Protein AF-A0A931WF83-F1 (afdb_monomer)

Mean predicted aligned error: 8.57 Å

pLDDT: mean 83.02, std 11.94, range [46.81, 94.31]

Secondary structure (DSSP, 8-state):
--HHHHHHHHHHHHHHHHHS-SSSEEEHHHHHHHHHHHHHHHHHHTS--GGGSPPGGG-BPPEEEE-TTS-EEE-SS-EEEHHHHHHHHHHHHHHHHHHHHHHH--------

Foldseek 3Di:
DPVVQVVVLLVQLVVLLVPADPDQKGFCVSLVSVVVSVVSVCVVVVDDPVVLHDDCVQWDFDFPDADPVGDTDTDPHIIHGPVSNNVSSVVVNVVVVVVVVVVPPPPPPPDD

Solvent-accessible surface area (backbone atoms only — not comparable to full-atom values): 6738 Å² total; per-residue (Å²): 122,64,68,65,60,53,52,51,52,51,50,50,53,54,49,48,67,74,66,57,73,99,50,72,56,39,55,44,68,58,55,51,55,49,41,54,50,50,53,54,47,25,69,63,71,74,47,90,57,70,87,57,45,82,55,76,86,61,44,42,68,47,76,67,47,74,48,99,88,70,53,73,43,62,42,88,67,45,26,27,51,35,66,58,56,50,50,36,51,52,52,52,57,48,54,52,52,52,55,54,52,61,71,66,64,72,80,77,77,79,77,132

Structure (mmCIF, N/CA/C/O backbone):
data_AF-A0A931WF83-F1
#
_entry.id   AF-A0A931WF83-F1
#
loop_
_atom_site.group_PDB
_atom_site.id
_atom_site.type_symbol
_atom_site.label_atom_id
_atom_site.label_alt_id
_atom_site.label_comp_id
_atom_site.label_asym_id
_atom_site.label_entity_id
_atom_site.label_seq_id
_atom_site.pdbx_PDB_ins_code
_atom_site.Cartn_x
_atom_site.Cartn_y
_atom_site.Cartn_z
_atom_site.occupancy
_atom_site.B_iso_or_equiv
_atom_site.auth_seq_id
_atom_site.auth_comp_id
_atom_site.auth_asym_id
_atom_site.auth_atom_id
_atom_site.pdbx_PDB_model_num
ATOM 1 N N . MET A 1 1 ? -9.056 -2.374 21.929 1.00 57.78 1 MET A N 1
ATOM 2 C CA . MET A 1 1 ? -8.873 -1.814 20.575 1.00 57.78 1 MET A CA 1
ATOM 3 C C . MET A 1 1 ? -9.007 -0.304 20.697 1.00 57.78 1 MET A C 1
ATOM 5 O O . MET A 1 1 ? -10.081 0.134 21.086 1.00 57.78 1 MET A O 1
ATOM 9 N N . ASN A 1 2 ? -7.934 0.472 20.507 1.00 72.19 2 ASN A N 1
ATOM 10 C CA . ASN A 1 2 ? -8.004 1.933 20.604 1.00 72.19 2 ASN A CA 1
ATOM 11 C C . ASN A 1 2 ? -8.494 2.495 19.253 1.00 72.19 2 ASN A C 1
ATOM 13 O O . ASN A 1 2 ? -7.751 2.406 18.272 1.00 72.19 2 ASN A O 1
ATOM 17 N N . PRO A 1 3 ? -9.724 3.034 19.149 1.00 72.88 3 PRO A N 1
ATOM 18 C CA . PRO A 1 3 ? -10.281 3.489 17.870 1.00 72.88 3 PRO A CA 1
ATOM 19 C C . PRO A 1 3 ? -9.423 4.567 17.194 1.00 72.88 3 PRO A C 1
ATOM 21 O O . PRO A 1 3 ? -9.351 4.631 15.968 1.00 72.88 3 PRO A O 1
ATOM 24 N N . ASP A 1 4 ? -8.721 5.367 17.998 1.00 81.94 4 ASP A N 1
ATOM 25 C CA . ASP A 1 4 ? -7.819 6.425 17.544 1.00 81.94 4 ASP A CA 1
ATOM 26 C C . ASP A 1 4 ? -6.570 5.881 16.820 1.00 81.94 4 ASP A C 1
ATOM 28 O O . ASP A 1 4 ? -6.100 6.452 15.836 1.00 81.94 4 ASP A O 1
ATOM 32 N N . GLU A 1 5 ? -6.037 4.733 17.246 1.00 79.69 5 GLU A N 1
ATOM 33 C CA . GLU A 1 5 ? -4.879 4.104 16.590 1.00 79.69 5 GLU A CA 1
ATOM 34 C C . GLU A 1 5 ? -5.240 3.527 15.219 1.00 79.69 5 GLU A C 1
ATOM 36 O O . GLU A 1 5 ? -4.469 3.654 14.266 1.00 79.69 5 GLU A O 1
ATOM 41 N N . ILE A 1 6 ? -6.441 2.960 15.091 1.00 77.38 6 ILE A N 1
ATOM 42 C CA . ILE A 1 6 ? -6.952 2.454 13.811 1.00 77.38 6 ILE A CA 1
ATOM 43 C C . ILE A 1 6 ? -7.226 3.612 12.855 1.00 77.38 6 ILE A C 1
ATOM 45 O O . ILE A 1 6 ? -6.820 3.552 11.696 1.00 77.38 6 ILE A O 1
ATOM 49 N N . ALA A 1 7 ? -7.860 4.685 13.337 1.00 81.50 7 ALA A N 1
ATOM 50 C CA . ALA A 1 7 ? -8.128 5.873 12.533 1.00 81.50 7 ALA A CA 1
ATOM 51 C C . ALA A 1 7 ? -6.833 6.524 12.018 1.00 81.50 7 ALA A C 1
ATOM 53 O O . ALA A 1 7 ? -6.757 6.911 10.847 1.00 81.50 7 ALA A O 1
ATOM 54 N N . ARG A 1 8 ? -5.785 6.589 12.854 1.00 83.94 8 ARG A N 1
ATOM 55 C CA . ARG A 1 8 ? -4.459 7.075 12.442 1.00 83.94 8 ARG A CA 1
ATOM 56 C C . ARG A 1 8 ? -3.824 6.193 11.373 1.00 83.94 8 ARG A C 1
ATOM 58 O O . ARG A 1 8 ? -3.390 6.716 10.348 1.00 83.94 8 ARG A O 1
ATOM 65 N N . SER A 1 9 ? -3.812 4.875 11.562 1.00 82.38 9 SER A N 1
ATOM 66 C CA . SER A 1 9 ? -3.248 3.955 10.566 1.00 82.38 9 SER A CA 1
ATOM 67 C C . SER A 1 9 ? -4.020 3.974 9.243 1.00 82.38 9 SER A C 1
ATOM 69 O O . SER A 1 9 ? -3.411 3.987 8.175 1.00 82.38 9 SER A O 1
ATOM 71 N N . TYR A 1 10 ? -5.351 4.069 9.295 1.00 82.88 10 TYR A N 1
ATOM 72 C CA . TYR A 1 10 ? -6.198 4.230 8.111 1.00 82.88 10 TYR A CA 1
ATOM 73 C C . TYR A 1 10 ? -5.898 5.540 7.368 1.00 82.88 10 TYR A C 1
ATOM 75 O O . TYR A 1 10 ? -5.768 5.556 6.143 1.00 82.88 10 TYR A O 1
ATOM 83 N N . SER A 1 11 ? -5.719 6.638 8.107 1.00 86.25 11 SER A N 1
ATOM 84 C CA . SER A 1 11 ? -5.356 7.939 7.534 1.00 86.25 11 SER A CA 1
ATOM 85 C C . SER A 1 11 ? -3.982 7.903 6.860 1.00 86.25 11 SER A C 1
ATOM 87 O O . SER A 1 11 ? -3.815 8.482 5.789 1.00 86.25 11 SER A O 1
ATOM 89 N N . LEU A 1 12 ? -3.014 7.179 7.437 1.00 88.38 12 LEU A N 1
ATOM 90 C CA . LEU A 1 12 ? -1.698 6.966 6.828 1.00 88.38 12 LEU A CA 1
ATOM 91 C C . LEU A 1 12 ? -1.787 6.163 5.525 1.00 88.38 12 LEU A C 1
ATOM 93 O O . LEU A 1 12 ? -1.188 6.574 4.535 1.00 88.38 12 LEU A O 1
ATOM 97 N N . LEU A 1 13 ? -2.560 5.072 5.489 1.00 90.06 13 LEU A N 1
ATOM 98 C CA . LEU A 1 13 ? -2.774 4.287 4.264 1.00 90.06 13 LEU A CA 1
ATOM 99 C C . LEU A 1 13 ? -3.464 5.111 3.167 1.00 90.06 13 LEU A C 1
ATOM 101 O O . LEU A 1 13 ? -3.054 5.074 2.008 1.00 90.06 13 LEU A O 1
ATOM 105 N N . SER A 1 14 ? -4.476 5.899 3.536 1.00 88.69 14 SER A N 1
ATOM 106 C CA . SER A 1 14 ? -5.162 6.810 2.612 1.00 88.69 14 SER A CA 1
ATOM 107 C C . SER A 1 14 ? -4.222 7.901 2.082 1.00 88.69 14 SER A C 1
ATOM 109 O O . SER A 1 14 ? -4.195 8.191 0.886 1.00 88.69 14 SER A O 1
ATOM 111 N N . SER A 1 15 ? -3.379 8.464 2.953 1.00 90.19 15 SER A N 1
ATOM 112 C CA . SER A 1 15 ? -2.343 9.415 2.549 1.00 90.19 15 SER A CA 1
ATOM 113 C C . SER A 1 15 ? -1.330 8.772 1.599 1.00 90.19 15 SER A C 1
ATOM 115 O O . SER A 1 15 ? -1.003 9.365 0.573 1.00 90.19 15 SER A O 1
ATOM 117 N N . LEU A 1 16 ? -0.883 7.543 1.880 1.00 91.25 16 LEU A N 1
ATOM 118 C CA . LEU A 1 16 ? 0.035 6.803 1.013 1.00 91.25 16 LEU A CA 1
ATOM 119 C C . LEU A 1 16 ? -0.556 6.634 -0.391 1.00 91.25 16 LEU A C 1
ATOM 121 O O . LEU A 1 16 ? 0.102 6.977 -1.369 1.00 91.25 16 LEU A O 1
ATOM 125 N N . LYS A 1 17 ? -1.823 6.205 -0.486 1.00 90.62 17 LYS A N 1
ATOM 126 C CA . LYS A 1 17 ? -2.549 6.046 -1.756 1.00 90.62 17 LYS A CA 1
ATOM 127 C C . LYS A 1 17 ? -2.507 7.309 -2.626 1.00 90.62 17 LYS A C 1
ATOM 129 O O . LYS A 1 17 ? -2.312 7.210 -3.833 1.00 90.62 17 LYS A O 1
ATOM 134 N N . ASN A 1 18 ? -2.655 8.485 -2.016 1.00 89.81 18 ASN A N 1
ATOM 135 C CA . ASN A 1 18 ? -2.670 9.765 -2.731 1.00 89.81 18 ASN A CA 1
ATOM 136 C C . ASN A 1 18 ? -1.272 10.286 -3.101 1.00 89.81 18 ASN A C 1
ATOM 138 O O . ASN A 1 18 ? -1.155 11.125 -3.989 1.00 89.81 18 ASN A O 1
ATOM 142 N N . ASN A 1 19 ? -0.223 9.811 -2.425 1.00 91.06 19 ASN A N 1
ATOM 143 C CA . ASN A 1 19 ? 1.157 10.251 -2.648 1.00 91.06 19 ASN A CA 1
ATOM 144 C C . ASN A 1 19 ? 1.945 9.343 -3.602 1.00 91.06 19 ASN A C 1
ATOM 146 O O . ASN A 1 19 ? 3.029 9.725 -4.045 1.00 91.06 19 ASN A O 1
ATOM 150 N N . ILE A 1 20 ? 1.422 8.156 -3.926 1.00 90.12 20 ILE A N 1
ATOM 151 C CA . ILE A 1 20 ? 2.063 7.250 -4.880 1.00 90.12 20 ILE A CA 1
ATOM 152 C C . ILE A 1 20 ? 2.176 7.945 -6.248 1.00 90.12 20 ILE A C 1
ATOM 154 O O . ILE A 1 20 ? 1.165 8.414 -6.785 1.00 90.12 20 ILE A O 1
ATOM 158 N N . PRO A 1 21 ? 3.382 7.992 -6.849 1.00 89.00 21 PRO A N 1
ATOM 159 C CA . PRO A 1 21 ? 3.594 8.675 -8.115 1.00 89.00 21 PRO A CA 1
ATOM 160 C C . PRO A 1 21 ? 2.702 8.113 -9.225 1.00 89.00 21 PRO A C 1
ATOM 162 O O . PRO A 1 21 ? 2.306 6.939 -9.242 1.00 89.00 21 PRO A O 1
ATOM 165 N N . ASN A 1 22 ? 2.368 8.967 -10.191 1.00 87.62 22 ASN A N 1
ATOM 166 C CA . ASN A 1 22 ? 1.615 8.541 -11.360 1.00 87.62 22 ASN A CA 1
ATOM 167 C C . ASN A 1 22 ? 2.529 7.900 -12.413 1.00 87.62 22 ASN A C 1
ATOM 169 O O . ASN A 1 22 ? 2.798 8.496 -13.450 1.00 87.62 22 ASN A O 1
ATOM 173 N N . ALA A 1 23 ? 3.025 6.701 -12.108 1.00 87.12 23 ALA A N 1
ATOM 174 C CA . ALA A 1 23 ? 3.898 5.898 -12.960 1.00 87.12 23 ALA A CA 1
ATOM 175 C C . ALA A 1 23 ? 3.373 4.457 -13.091 1.00 87.12 23 ALA A C 1
ATOM 177 O O . ALA A 1 23 ? 2.522 4.035 -12.306 1.00 87.12 23 ALA A O 1
ATOM 178 N N . PHE A 1 24 ? 3.869 3.714 -14.085 1.00 87.56 24 PHE A N 1
ATOM 179 C CA . PHE A 1 24 ? 3.551 2.288 -14.256 1.00 87.56 24 PHE A CA 1
ATOM 180 C C . PHE A 1 24 ? 4.112 1.448 -13.097 1.00 87.56 24 PHE A C 1
ATOM 182 O O . PHE A 1 24 ? 3.428 0.577 -12.560 1.00 87.56 24 PHE A O 1
ATOM 189 N N . GLU A 1 25 ? 5.320 1.786 -12.654 1.00 91.75 25 GLU A N 1
ATOM 190 C CA . GLU A 1 25 ? 6.042 1.101 -11.586 1.00 91.75 25 GLU A CA 1
ATOM 191 C C . GLU A 1 25 ? 6.378 2.084 -10.469 1.00 91.75 25 GLU A C 1
ATOM 193 O O . GLU A 1 25 ? 6.479 3.298 -10.676 1.00 91.75 25 GLU A O 1
ATOM 198 N N . VAL A 1 26 ? 6.561 1.550 -9.270 1.00 92.56 26 VAL A N 1
ATOM 199 C CA . VAL A 1 26 ? 6.926 2.309 -8.080 1.00 92.56 26 VAL A CA 1
ATOM 200 C C . VAL A 1 26 ? 8.128 1.666 -7.418 1.00 92.56 26 VAL A C 1
ATOM 202 O O . VAL A 1 26 ? 8.242 0.446 -7.349 1.00 92.56 26 VAL A O 1
ATOM 205 N N . GLU A 1 27 ? 9.025 2.498 -6.906 1.00 92.50 27 GLU A N 1
ATOM 206 C CA . GLU A 1 27 ? 10.184 2.031 -6.152 1.00 92.50 27 GLU A CA 1
ATOM 207 C C . GLU A 1 27 ? 9.761 1.272 -4.884 1.00 92.50 27 GLU A C 1
ATOM 209 O O . GLU A 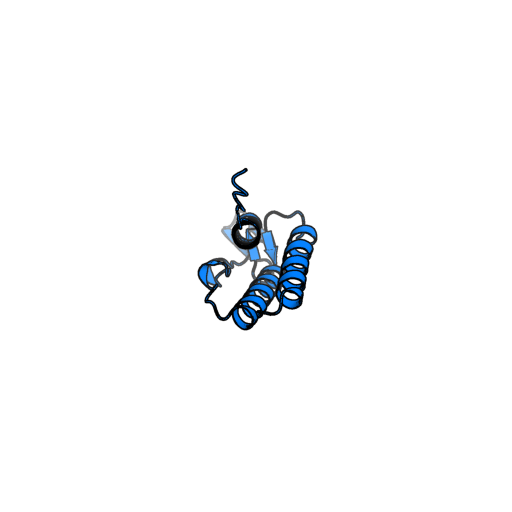1 27 ? 8.782 1.632 -4.218 1.00 92.50 27 GLU A O 1
ATOM 214 N N . GLU A 1 28 ? 10.578 0.296 -4.488 1.00 93.94 28 GLU A N 1
ATOM 215 C CA . GLU A 1 28 ? 10.440 -0.508 -3.266 1.00 93.94 28 GLU A CA 1
ATOM 216 C C . GLU A 1 28 ? 10.167 0.331 -2.010 1.00 93.94 28 GLU A C 1
ATOM 218 O O . GLU A 1 28 ? 9.453 -0.117 -1.114 1.00 93.94 28 GLU A O 1
ATOM 223 N N . ARG A 1 29 ? 10.653 1.579 -1.939 1.00 93.38 29 ARG A N 1
ATOM 224 C CA . ARG A 1 29 ? 10.382 2.466 -0.796 1.00 93.38 29 ARG A CA 1
ATOM 225 C C . ARG A 1 29 ? 8.887 2.646 -0.513 1.00 93.38 29 ARG A C 1
ATOM 227 O O . ARG A 1 29 ? 8.511 2.772 0.650 1.00 93.38 29 ARG A O 1
ATOM 234 N N . TRP A 1 30 ? 8.037 2.650 -1.542 1.00 93.19 30 TRP A N 1
ATOM 235 C CA . TRP A 1 30 ? 6.584 2.772 -1.380 1.00 93.19 30 TRP A CA 1
ATOM 236 C C . TRP A 1 30 ? 5.974 1.481 -0.839 1.00 93.19 30 TRP A C 1
ATOM 238 O O . TRP A 1 30 ? 5.121 1.525 0.047 1.00 93.19 30 TRP A O 1
ATOM 248 N N . VAL A 1 31 ? 6.472 0.337 -1.311 1.00 94.00 31 VAL A N 1
ATOM 249 C CA . VAL A 1 31 ? 6.094 -0.992 -0.816 1.00 94.00 31 VAL A CA 1
ATOM 250 C C . VAL A 1 31 ? 6.516 -1.178 0.643 1.00 94.00 31 VAL A C 1
ATOM 252 O O . VAL A 1 31 ? 5.730 -1.645 1.462 1.00 94.00 31 VAL A O 1
ATOM 255 N N . SER A 1 32 ? 7.724 -0.743 0.998 1.00 93.62 32 SER A N 1
ATOM 256 C CA . SER A 1 32 ? 8.231 -0.782 2.370 1.00 93.62 32 SER A CA 1
ATOM 257 C C . SER A 1 32 ? 7.368 0.060 3.316 1.00 93.62 32 SER A C 1
ATOM 259 O O . SER A 1 32 ? 6.959 -0.421 4.372 1.00 93.62 32 SER A O 1
ATOM 261 N N . GLN A 1 33 ? 7.007 1.286 2.914 1.00 92.19 33 GLN A N 1
ATOM 262 C CA . GLN A 1 33 ? 6.102 2.136 3.696 1.00 92.19 33 GLN A CA 1
ATOM 263 C C . GLN A 1 33 ? 4.713 1.511 3.861 1.00 92.19 33 GLN A C 1
ATOM 265 O O . GLN A 1 33 ? 4.140 1.574 4.951 1.00 92.19 33 GLN A O 1
ATOM 270 N N . TYR A 1 34 ? 4.190 0.887 2.803 1.00 93.62 34 TYR A N 1
ATOM 271 C CA . TYR A 1 34 ? 2.928 0.159 2.842 1.00 93.62 34 TYR A CA 1
ATOM 272 C C . TYR A 1 34 ? 2.976 -1.016 3.829 1.00 93.62 34 TYR A C 1
ATOM 274 O O . TY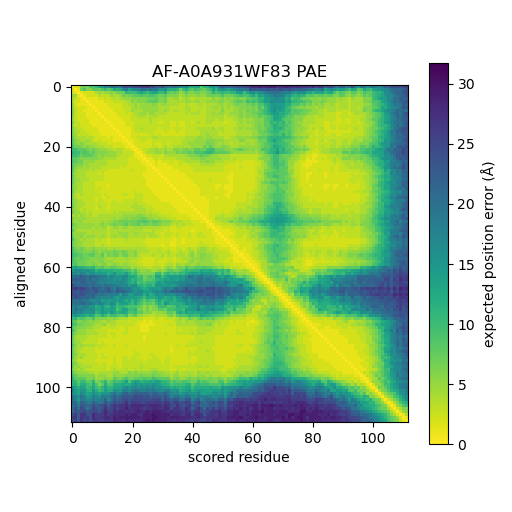R A 1 34 ? 2.191 -1.047 4.778 1.00 93.62 34 TYR A O 1
ATOM 282 N N . ASN A 1 35 ? 3.930 -1.937 3.671 1.00 94.31 35 ASN A N 1
ATOM 283 C CA . ASN A 1 35 ? 4.063 -3.109 4.540 1.00 94.31 35 ASN A CA 1
ATOM 284 C C . ASN A 1 35 ? 4.295 -2.702 6.007 1.00 94.31 35 ASN A C 1
ATOM 286 O O . ASN A 1 35 ? 3.694 -3.287 6.907 1.00 94.31 35 ASN A O 1
ATOM 290 N N . ALA A 1 36 ? 5.072 -1.642 6.258 1.00 91.88 36 ALA A N 1
ATOM 291 C CA . ALA A 1 36 ? 5.270 -1.103 7.604 1.00 91.88 36 ALA A CA 1
ATOM 292 C C . ALA A 1 36 ? 3.975 -0.540 8.221 1.00 91.88 36 ALA A C 1
ATOM 294 O O . ALA A 1 36 ? 3.782 -0.614 9.437 1.00 91.88 36 ALA A O 1
ATOM 295 N N . ALA A 1 37 ? 3.078 0.035 7.413 1.00 90.19 37 ALA A N 1
ATOM 296 C CA . ALA A 1 37 ? 1.762 0.460 7.884 1.00 90.19 37 ALA A CA 1
ATOM 297 C C . ALA A 1 37 ? 0.875 -0.747 8.230 1.00 90.19 37 ALA A C 1
ATOM 299 O O . ALA A 1 37 ? 0.225 -0.725 9.276 1.00 90.19 37 ALA A O 1
ATOM 300 N N . ILE A 1 38 ? 0.903 -1.812 7.421 1.00 91.56 38 ILE A N 1
ATOM 301 C CA . ILE A 1 38 ? 0.189 -3.066 7.712 1.00 91.56 38 ILE A CA 1
ATOM 302 C C . ILE A 1 38 ? 0.677 -3.681 9.027 1.00 91.56 38 ILE A C 1
ATOM 304 O O . ILE A 1 38 ? -0.140 -3.956 9.900 1.00 91.56 38 ILE A O 1
ATOM 308 N N . GLU A 1 39 ? 1.991 -3.792 9.239 1.00 91.38 39 GLU A N 1
ATOM 309 C CA . GLU A 1 39 ? 2.561 -4.326 10.487 1.00 91.38 39 GLU A CA 1
ATOM 310 C C . GLU A 1 39 ? 2.157 -3.531 11.734 1.00 91.38 39 GLU A C 1
ATOM 312 O O . GLU A 1 39 ? 1.932 -4.098 12.806 1.00 91.38 39 GLU A O 1
ATOM 317 N N . LYS A 1 40 ? 2.063 -2.200 11.622 1.00 87.94 40 LYS A N 1
ATOM 318 C CA . LYS A 1 40 ? 1.552 -1.369 12.722 1.00 87.94 40 LYS A CA 1
ATOM 319 C C . LYS A 1 40 ? 0.102 -1.715 13.034 1.00 87.94 40 LYS A C 1
ATOM 321 O O . LYS A 1 40 ? -0.261 -1.764 14.205 1.00 87.94 40 LYS A O 1
ATOM 326 N N . ILE A 1 41 ? -0.709 -1.966 12.011 1.00 87.38 41 ILE A N 1
ATOM 327 C CA . ILE A 1 41 ? -2.111 -2.321 12.203 1.00 87.38 41 ILE A CA 1
ATOM 328 C C . ILE A 1 41 ? -2.239 -3.716 12.812 1.00 87.38 41 ILE A C 1
ATOM 330 O O . ILE A 1 41 ? -2.963 -3.848 13.793 1.00 87.38 41 ILE A O 1
ATOM 334 N N . GLU A 1 42 ? -1.494 -4.710 12.318 1.00 89.94 42 GLU A N 1
ATOM 335 C CA . GLU A 1 42 ? -1.440 -6.069 12.887 1.00 89.94 42 GLU A CA 1
ATOM 336 C C . GLU A 1 42 ? -1.173 -6.034 14.394 1.00 89.94 42 GLU A C 1
ATOM 338 O O . GLU A 1 42 ? -1.897 -6.652 15.174 1.00 89.94 42 GLU A O 1
ATOM 343 N N . LYS A 1 43 ? -0.188 -5.231 14.821 1.00 88.12 43 LYS A N 1
ATOM 344 C CA . LYS A 1 43 ? 0.150 -5.051 16.241 1.00 88.12 43 LYS A CA 1
ATOM 345 C C . LYS A 1 43 ? -0.989 -4.436 17.058 1.00 88.12 43 LYS A C 1
ATOM 347 O O . LYS A 1 43 ? -1.166 -4.809 18.212 1.00 88.12 43 LYS A O 1
ATOM 352 N N . VAL A 1 44 ? -1.749 -3.504 16.480 1.00 83.94 44 VAL A N 1
ATOM 353 C CA . VAL A 1 44 ? -2.863 -2.816 17.160 1.00 83.94 44 VAL A CA 1
ATOM 354 C C . VAL A 1 44 ? -4.101 -3.708 17.269 1.00 83.94 44 VAL A C 1
ATOM 356 O O . VAL A 1 44 ? -4.803 -3.671 18.282 1.00 83.94 44 VAL A O 1
ATOM 359 N N . ILE A 1 45 ? -4.399 -4.491 16.229 1.00 83.12 45 ILE A N 1
ATOM 360 C CA . ILE A 1 45 ? -5.619 -5.310 16.171 1.00 83.12 45 ILE A CA 1
ATOM 361 C C . ILE A 1 45 ? -5.407 -6.740 16.675 1.00 83.12 45 ILE A C 1
ATOM 363 O O . ILE A 1 45 ? -6.388 -7.417 16.973 1.00 83.12 45 ILE A O 1
ATOM 367 N N . GLY A 1 46 ? -4.154 -7.189 16.789 1.00 84.25 46 GLY A N 1
ATOM 368 C CA . GLY A 1 46 ? -3.811 -8.549 17.202 1.00 84.25 46 GLY A CA 1
ATOM 369 C C . GLY A 1 46 ? -4.248 -9.615 16.196 1.00 84.25 46 GLY A C 1
ATOM 370 O O . GLY A 1 46 ? -4.577 -10.726 16.601 1.00 84.25 46 GLY A O 1
ATOM 371 N N . ALA A 1 47 ? -4.292 -9.274 14.908 1.00 85.81 47 ALA A N 1
ATOM 372 C CA . ALA A 1 47 ? -4.673 -10.175 13.826 1.00 85.81 47 ALA A CA 1
ATOM 373 C C . ALA A 1 47 ? -3.584 -10.208 12.755 1.00 85.81 47 ALA A C 1
ATOM 375 O O . ALA A 1 47 ? -2.862 -9.227 12.565 1.00 85.81 47 ALA A O 1
ATOM 376 N N . ASP A 1 48 ? -3.495 -11.339 12.065 1.00 89.56 48 ASP A N 1
ATOM 377 C CA . ASP A 1 48 ? -2.603 -11.519 10.928 1.00 89.56 48 ASP A CA 1
ATOM 378 C C . ASP A 1 48 ? -3.196 -10.833 9.690 1.00 89.56 48 ASP A C 1
ATOM 380 O O . ASP A 1 48 ? -4.339 -11.098 9.320 1.00 89.56 48 ASP A O 1
ATOM 384 N N . LEU A 1 49 ? -2.432 -9.927 9.077 1.00 90.75 49 LEU A N 1
ATOM 385 C CA . LEU A 1 49 ? -2.779 -9.234 7.834 1.00 90.75 49 LEU A CA 1
ATOM 386 C C . LEU A 1 49 ? -1.731 -9.514 6.748 1.00 90.75 49 LEU A C 1
ATOM 388 O O . LEU A 1 49 ? -1.614 -8.752 5.781 1.00 90.75 49 LEU A O 1
ATOM 392 N N . SER A 1 50 ? -0.972 -10.607 6.877 1.00 90.81 50 SER A N 1
ATOM 393 C CA . SER A 1 50 ? 0.082 -10.980 5.931 1.00 90.81 50 SER A CA 1
ATOM 394 C C . SER A 1 50 ? -0.435 -11.136 4.499 1.00 90.81 50 SER A C 1
ATOM 396 O O . SER A 1 50 ? 0.306 -10.860 3.560 1.00 90.81 50 SER A O 1
ATOM 398 N N . GLU A 1 51 ? -1.713 -11.481 4.309 1.00 91.06 51 GLU A N 1
ATOM 399 C CA . GLU A 1 51 ? -2.357 -11.567 2.988 1.00 91.06 51 GLU A CA 1
ATOM 400 C C . GLU A 1 51 ? -2.409 -10.224 2.235 1.00 91.06 51 GLU A C 1
ATOM 402 O O . GLU A 1 51 ? -2.427 -10.191 0.998 1.00 91.06 51 GLU A O 1
ATOM 407 N N . PHE A 1 52 ? -2.406 -9.107 2.965 1.00 92.31 52 PHE A N 1
ATOM 408 C CA . PHE A 1 52 ? -2.426 -7.768 2.385 1.00 92.31 52 PHE A CA 1
ATOM 409 C C . PHE A 1 52 ? -1.021 -7.273 2.047 1.00 92.31 52 PHE A C 1
ATOM 411 O O . PHE A 1 52 ? -0.886 -6.412 1.184 1.00 92.31 52 PHE A O 1
ATOM 418 N N . LYS A 1 53 ? 0.029 -7.834 2.656 1.00 93.50 53 LYS A N 1
ATOM 419 C CA . LYS A 1 53 ? 1.412 -7.435 2.378 1.00 93.50 53 LYS A CA 1
ATOM 420 C C . LYS A 1 53 ? 1.801 -7.760 0.935 1.00 93.50 53 LYS A C 1
ATOM 422 O O . LYS A 1 53 ? 1.315 -8.714 0.327 1.00 93.50 53 LYS A O 1
ATOM 427 N N . ILE A 1 54 ? 2.701 -6.945 0.399 1.00 92.94 54 ILE A N 1
ATOM 428 C CA . ILE A 1 54 ? 3.359 -7.202 -0.885 1.00 92.94 54 ILE A CA 1
ATOM 429 C C . ILE A 1 54 ? 4.618 -8.006 -0.598 1.00 92.94 54 ILE A C 1
ATOM 431 O O . ILE A 1 54 ? 5.410 -7.626 0.275 1.00 92.94 54 ILE A O 1
ATOM 435 N N . LE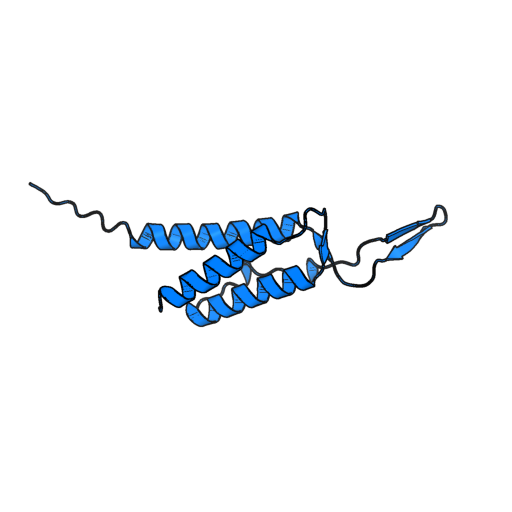U A 1 55 ? 4.788 -9.119 -1.304 1.00 91.62 55 LEU A N 1
ATOM 436 C CA . LEU A 1 55 ? 5.909 -10.020 -1.088 1.00 91.62 55 LEU A CA 1
ATOM 437 C C . LEU A 1 55 ? 7.126 -9.547 -1.880 1.00 91.62 55 LEU A C 1
ATOM 439 O O . LEU A 1 55 ? 7.017 -8.895 -2.914 1.00 91.62 55 LEU A O 1
ATOM 443 N N . SER A 1 56 ? 8.317 -9.943 -1.434 1.00 86.81 56 SER A N 1
ATOM 444 C CA . SER A 1 56 ? 9.556 -9.673 -2.171 1.00 86.81 56 SER A CA 1
ATOM 445 C C . SER A 1 56 ? 9.570 -10.311 -3.565 1.00 86.81 56 SER A C 1
ATOM 447 O O . SER A 1 56 ? 10.309 -9.856 -4.427 1.00 86.81 56 SER A O 1
ATOM 449 N N . SER A 1 57 ? 8.752 -11.343 -3.802 1.00 88.50 57 SER A N 1
ATOM 450 C CA . SER A 1 57 ? 8.546 -11.945 -5.125 1.00 88.50 57 SER A CA 1
ATOM 451 C C . SER A 1 57 ? 7.808 -11.032 -6.105 1.00 88.50 57 SER A C 1
ATOM 453 O O . SER A 1 57 ? 7.928 -11.229 -7.308 1.00 88.50 57 SER A O 1
ATOM 455 N N . ASP A 1 58 ? 7.067 -10.042 -5.602 1.00 88.81 58 ASP A N 1
ATOM 456 C CA . ASP A 1 58 ? 6.368 -9.037 -6.411 1.00 88.81 58 ASP A CA 1
ATOM 457 C C . ASP A 1 58 ? 7.281 -7.844 -6.754 1.00 88.81 58 ASP A C 1
ATOM 459 O O . ASP A 1 58 ? 6.858 -6.896 -7.422 1.00 88.81 58 ASP A O 1
ATOM 463 N N . LEU A 1 59 ? 8.530 -7.874 -6.269 1.00 91.75 59 LEU A N 1
ATOM 464 C CA . LEU A 1 59 ? 9.555 -6.880 -6.545 1.00 91.75 59 LEU A CA 1
ATOM 465 C C . LEU A 1 59 ? 10.500 -7.376 -7.642 1.00 91.75 59 LEU A C 1
ATOM 467 O O . LEU A 1 59 ? 11.042 -8.479 -7.569 1.00 91.75 59 LEU A O 1
ATOM 471 N N . TYR A 1 60 ? 10.759 -6.533 -8.636 1.00 90.00 60 TYR A N 1
ATOM 472 C CA . TYR A 1 60 ? 11.636 -6.844 -9.762 1.00 90.00 60 TYR A CA 1
ATOM 473 C C . TYR A 1 60 ? 12.582 -5.688 -10.086 1.00 90.00 60 TYR A C 1
ATOM 475 O O . TYR A 1 60 ? 12.418 -4.555 -9.635 1.00 90.00 60 TYR A O 1
ATOM 483 N N . ARG A 1 61 ? 13.620 -5.975 -10.874 1.00 87.50 61 ARG A N 1
ATOM 484 C CA . ARG A 1 61 ? 14.486 -4.934 -11.435 1.00 87.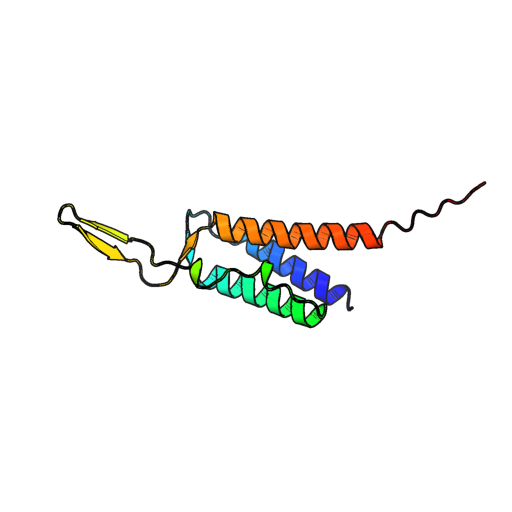50 61 ARG A CA 1
ATOM 485 C C . ARG A 1 61 ? 13.844 -4.404 -12.710 1.00 87.50 61 ARG A C 1
ATOM 487 O O . ARG A 1 61 ? 13.680 -5.160 -13.663 1.00 87.50 61 ARG A O 1
ATOM 494 N N . SER A 1 62 ? 13.508 -3.120 -12.721 1.00 82.56 62 SER A N 1
ATOM 495 C CA . SER A 1 62 ? 12.976 -2.451 -13.908 1.00 82.56 62 SER A CA 1
ATOM 496 C C . SER A 1 62 ? 14.041 -2.371 -15.002 1.00 82.56 62 SER A C 1
ATOM 498 O O . SER A 1 62 ? 15.217 -2.133 -14.711 1.00 82.56 62 SER A O 1
ATOM 500 N N . VAL A 1 63 ? 13.652 -2.583 -16.258 1.00 78.62 63 VAL A N 1
ATOM 501 C CA . VAL A 1 63 ? 14.551 -2.464 -17.413 1.00 78.62 63 VAL A CA 1
ATOM 502 C C . VAL A 1 63 ? 14.661 -0.991 -17.802 1.00 78.62 63 VAL A C 1
ATOM 504 O O . VAL A 1 63 ? 13.667 -0.362 -18.153 1.00 78.62 63 VAL A O 1
ATOM 507 N N . SER A 1 64 ? 15.872 -0.436 -17.755 1.00 74.44 64 SER A N 1
ATOM 508 C CA . SER A 1 64 ? 16.135 0.965 -18.105 1.00 74.44 64 SER A CA 1
ATOM 509 C C . SER A 1 64 ? 16.402 1.160 -19.596 1.00 74.44 64 SER A C 1
ATOM 511 O O . SER A 1 64 ? 16.030 2.187 -20.162 1.00 74.44 64 SER A O 1
ATOM 513 N N . SER A 1 65 ? 17.036 0.187 -20.251 1.00 72.94 65 SER A N 1
ATOM 514 C CA . SER A 1 65 ? 17.240 0.193 -21.698 1.00 72.94 65 SER A CA 1
ATOM 515 C C . SER A 1 65 ? 17.486 -1.217 -22.229 1.00 72.94 65 SER A C 1
ATOM 517 O O . SER A 1 65 ? 18.037 -2.076 -21.542 1.00 72.94 65 SER A O 1
ATOM 519 N N . SER A 1 66 ? 17.088 -1.449 -23.477 1.00 72.81 66 SER A N 1
ATOM 520 C CA . SER A 1 66 ? 17.393 -2.671 -24.221 1.00 72.81 66 SER A CA 1
ATOM 521 C C . SER A 1 66 ? 18.063 -2.298 -25.540 1.00 72.81 66 SER A C 1
ATOM 523 O O . SER A 1 66 ? 17.526 -1.479 -26.291 1.00 72.81 66 SER A O 1
ATOM 525 N N . SER A 1 67 ? 19.227 -2.874 -25.831 1.00 75.12 67 SER A N 1
ATOM 526 C CA . SER A 1 67 ? 19.933 -2.674 -27.097 1.00 75.12 67 SER A CA 1
ATOM 527 C C . SER A 1 67 ? 19.463 -3.678 -28.157 1.00 75.12 67 SER A C 1
ATOM 529 O O . SER A 1 67 ? 18.997 -4.772 -27.840 1.00 75.12 67 SER A O 1
ATOM 531 N N . PHE A 1 68 ? 19.630 -3.334 -29.439 1.00 72.38 68 PHE A N 1
ATOM 532 C CA . PHE A 1 68 ? 19.346 -4.245 -30.559 1.00 72.38 68 PHE A CA 1
ATOM 533 C C . PHE A 1 68 ? 20.194 -5.535 -30.515 1.00 72.38 68 PHE A C 1
ATOM 535 O O . PHE A 1 68 ? 19.800 -6.550 -31.079 1.00 72.38 68 PHE A O 1
ATOM 542 N N . ASN A 1 69 ? 21.324 -5.517 -29.798 1.00 77.88 69 ASN A N 1
ATOM 543 C CA . ASN A 1 69 ? 22.231 -6.657 -29.653 1.00 77.88 69 ASN A CA 1
ATOM 544 C C . ASN A 1 69 ? 21.868 -7.575 -28.470 1.00 77.88 69 ASN A C 1
ATOM 546 O O . ASN A 1 69 ? 22.583 -8.540 -28.212 1.00 77.88 69 ASN A O 1
ATOM 550 N N . GLY A 1 70 ? 20.775 -7.290 -27.754 1.00 73.50 70 GLY A N 1
ATOM 551 C CA . GLY A 1 70 ? 20.313 -8.091 -26.618 1.00 73.50 70 GLY A CA 1
ATOM 552 C C . GLY A 1 70 ? 20.887 -7.680 -25.260 1.00 73.50 70 GLY A C 1
ATOM 553 O O . GLY A 1 70 ? 20.592 -8.342 -24.268 1.00 73.50 70 GLY A O 1
ATOM 554 N N . ASP A 1 71 ? 21.657 -6.588 -25.177 1.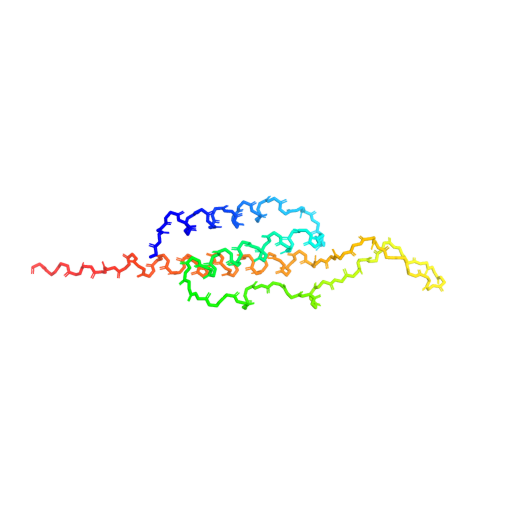00 77.69 71 ASP A N 1
ATOM 555 C CA . ASP A 1 71 ? 22.075 -6.049 -23.880 1.00 77.69 71 ASP A CA 1
ATOM 556 C C . ASP A 1 71 ? 20.891 -5.375 -23.190 1.00 77.69 71 ASP A C 1
ATOM 558 O O . ASP A 1 71 ? 20.283 -4.445 -23.727 1.00 77.69 71 ASP A O 1
ATOM 562 N N . VAL A 1 72 ? 20.587 -5.828 -21.977 1.00 77.94 72 VAL A N 1
ATOM 563 C CA . VAL A 1 72 ? 19.544 -5.259 -21.124 1.00 77.94 72 VAL A CA 1
ATOM 564 C C . VAL A 1 72 ? 20.217 -4.548 -19.959 1.00 77.94 72 VAL A C 1
ATOM 566 O O . VAL A 1 72 ? 20.908 -5.171 -19.152 1.00 77.94 72 VAL A O 1
ATOM 569 N N . SER A 1 73 ? 20.012 -3.238 -19.864 1.00 78.31 73 SER A N 1
ATOM 570 C CA . SER A 1 73 ? 20.388 -2.461 -18.686 1.00 78.31 73 SER A CA 1
ATOM 571 C C . SER A 1 73 ? 19.199 -2.376 -17.740 1.00 78.31 73 SER A C 1
ATOM 573 O O . SER A 1 73 ? 18.064 -2.165 -18.165 1.00 78.31 73 SER A O 1
ATOM 575 N N . TYR A 1 74 ? 19.464 -2.524 -16.446 1.00 79.62 74 TYR A N 1
ATOM 576 C CA . TYR A 1 74 ? 18.450 -2.422 -15.403 1.00 79.62 74 TYR A CA 1
ATOM 577 C C . TYR A 1 74 ? 18.589 -1.100 -14.653 1.00 79.62 74 TYR A C 1
ATOM 579 O O . TYR A 1 74 ? 19.701 -0.623 -14.409 1.00 79.62 74 TYR A O 1
ATOM 587 N N . SER A 1 75 ? 17.461 -0.521 -14.258 1.00 77.81 75 SER A N 1
ATOM 588 C CA . SER A 1 75 ? 17.423 0.587 -13.310 1.00 77.81 75 SER A CA 1
ATOM 589 C C 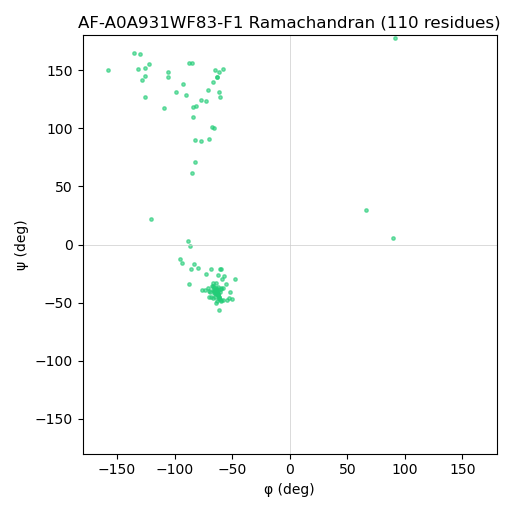. SER A 1 75 ? 17.976 0.132 -11.954 1.00 77.81 75 SER A C 1
ATOM 591 O O . SER A 1 75 ? 17.758 -1.016 -11.548 1.00 77.81 75 SER A O 1
ATOM 593 N N . PRO A 1 76 ? 18.691 1.002 -11.220 1.00 79.06 76 PRO A N 1
ATOM 594 C CA . PRO A 1 76 ? 19.068 0.701 -9.848 1.00 79.06 76 PRO A CA 1
ATOM 595 C C . PRO A 1 76 ? 17.814 0.563 -8.969 1.00 79.06 76 PRO A C 1
ATOM 597 O O . PRO A 1 76 ? 16.833 1.282 -9.151 1.00 79.06 76 PRO A O 1
ATOM 600 N N . GLY A 1 77 ? 17.863 -0.355 -8.001 1.00 85.81 77 GLY A N 1
ATOM 601 C CA . GLY A 1 77 ? 16.770 -0.610 -7.058 1.00 85.81 77 GLY A CA 1
ATOM 602 C C . GLY A 1 77 ? 15.778 -1.689 -7.497 1.00 85.81 77 GLY A C 1
ATOM 603 O O . GLY A 1 77 ? 15.899 -2.291 -8.566 1.00 85.81 77 GLY A O 1
ATOM 604 N N . LEU A 1 78 ? 14.819 -1.951 -6.613 1.00 91.19 78 LEU A N 1
ATOM 605 C CA . LEU A 1 78 ? 13.687 -2.836 -6.852 1.00 91.19 78 LEU A CA 1
ATOM 606 C C . LEU A 1 78 ? 12.415 -2.016 -7.061 1.00 91.19 78 LEU A C 1
ATOM 608 O O . LEU A 1 78 ? 12.239 -0.935 -6.491 1.00 91.19 78 LEU A O 1
ATOM 612 N N . TRP A 1 79 ? 11.540 -2.562 -7.890 1.00 92.94 79 TRP A N 1
ATOM 613 C CA . TRP A 1 79 ? 10.337 -1.922 -8.388 1.00 92.94 79 TRP A CA 1
ATOM 614 C C . TRP A 1 79 ? 9.160 -2.873 -8.237 1.00 92.94 79 TRP A C 1
ATOM 616 O O . TRP A 1 79 ? 9.325 -4.089 -8.264 1.00 92.94 79 TRP A O 1
ATOM 626 N N . CYS A 1 80 ? 7.975 -2.310 -8.067 1.00 93.19 80 CYS A N 1
ATOM 627 C CA . CYS A 1 80 ? 6.713 -3.029 -8.030 1.00 93.19 80 CYS A CA 1
ATOM 628 C C . CYS A 1 80 ? 5.776 -2.403 -9.057 1.00 93.19 80 CYS A C 1
ATOM 630 O O . CYS A 1 80 ? 5.776 -1.179 -9.227 1.00 93.19 80 CYS A O 1
ATOM 632 N N . GLU A 1 81 ? 4.940 -3.207 -9.709 1.00 92.88 81 GLU A N 1
ATOM 633 C CA . GLU A 1 81 ? 3.861 -2.640 -10.510 1.00 92.88 81 GLU A CA 1
ATOM 634 C C . GLU A 1 81 ? 2.926 -1.821 -9.615 1.00 92.88 81 GLU A C 1
ATOM 636 O O . GLU A 1 81 ? 2.447 -2.281 -8.572 1.00 92.88 81 GLU A O 1
ATOM 641 N N . LYS A 1 82 ? 2.613 -0.594 -10.040 1.00 92.06 82 LYS A N 1
ATOM 642 C CA . LYS A 1 82 ? 1.694 0.275 -9.299 1.00 92.06 82 LYS A CA 1
ATOM 643 C C . LYS A 1 82 ? 0.329 -0.386 -9.118 1.00 92.06 82 LYS A C 1
ATOM 645 O O . LYS A 1 82 ? -0.293 -0.216 -8.072 1.00 92.06 82 LYS A O 1
ATOM 650 N N . SER A 1 83 ? -0.136 -1.119 -10.128 1.00 92.50 83 SER A N 1
ATOM 651 C CA . SER A 1 83 ? -1.394 -1.874 -10.115 1.00 92.50 83 SER A CA 1
ATOM 652 C C . SER A 1 83 ? -1.478 -2.809 -8.903 1.00 92.50 83 SER A C 1
ATOM 654 O O . SER A 1 83 ? -2.485 -2.790 -8.197 1.00 92.50 83 SER A O 1
ATOM 656 N N . VAL A 1 84 ? -0.406 -3.553 -8.613 1.00 93.19 84 VAL A N 1
ATOM 657 C CA . VAL A 1 84 ? -0.316 -4.494 -7.489 1.00 93.19 84 VAL A CA 1
ATOM 658 C C . VAL A 1 84 ? -0.412 -3.752 -6.159 1.00 93.19 84 VAL A C 1
ATOM 660 O O . VAL A 1 84 ? -1.255 -4.090 -5.324 1.00 93.19 84 VAL A O 1
ATOM 663 N N . LEU A 1 85 ? 0.382 -2.689 -5.979 1.00 93.31 85 LEU A N 1
ATOM 664 C CA . LEU A 1 85 ? 0.349 -1.884 -4.754 1.00 93.31 85 LEU A CA 1
ATOM 665 C C . LEU A 1 85 ? -1.020 -1.232 -4.527 1.00 93.31 85 LEU A C 1
ATOM 667 O O . LEU A 1 85 ? -1.557 -1.278 -3.420 1.00 93.31 85 LEU A O 1
ATOM 671 N N . MET A 1 86 ? -1.608 -0.655 -5.574 1.00 93.12 86 MET A N 1
ATOM 672 C CA . MET A 1 86 ? -2.922 -0.017 -5.499 1.00 93.12 86 MET A CA 1
ATOM 673 C C . MET A 1 86 ? -4.027 -1.032 -5.206 1.00 93.12 86 MET A C 1
ATOM 675 O O . MET A 1 86 ? -4.894 -0.756 -4.382 1.00 93.12 86 MET A O 1
ATOM 679 N N . HIS A 1 87 ? -3.968 -2.223 -5.806 1.00 93.06 87 HIS A N 1
ATOM 680 C CA . HIS A 1 87 ? -4.930 -3.290 -5.543 1.00 93.06 87 HIS A CA 1
ATOM 681 C C . HIS A 1 87 ? -4.902 -3.729 -4.072 1.00 93.06 87 HIS A C 1
ATOM 683 O O . HIS A 1 87 ? -5.952 -3.826 -3.434 1.00 93.06 87 HIS A O 1
ATOM 689 N N . LYS A 1 88 ? -3.707 -3.923 -3.500 1.00 93.62 88 LYS A N 1
ATOM 690 C CA . LYS A 1 88 ? -3.538 -4.262 -2.077 1.00 93.62 88 LYS A CA 1
ATOM 691 C C . LYS A 1 88 ? -3.994 -3.130 -1.148 1.00 93.62 88 LYS A C 1
ATOM 693 O O . LYS A 1 88 ? -4.636 -3.395 -0.130 1.00 93.62 88 LYS A O 1
ATOM 698 N N . LEU A 1 89 ? -3.721 -1.873 -1.510 1.00 93.25 89 LEU A N 1
ATOM 699 C CA . LEU A 1 89 ? -4.216 -0.689 -0.795 1.00 93.25 89 LEU A CA 1
ATOM 700 C C . LEU A 1 89 ? -5.747 -0.609 -0.791 1.00 93.25 89 LEU A C 1
ATOM 702 O O . LEU A 1 89 ? -6.353 -0.383 0.255 1.00 93.25 89 LEU A O 1
ATOM 706 N N . ASP A 1 90 ? -6.382 -0.812 -1.940 1.00 91.75 90 ASP A N 1
ATOM 707 C CA . ASP A 1 90 ? -7.839 -0.769 -2.045 1.00 91.75 90 ASP A CA 1
ATOM 708 C C . ASP A 1 90 ? -8.495 -1.922 -1.282 1.00 91.75 90 ASP A C 1
ATOM 710 O O . ASP A 1 90 ? -9.491 -1.705 -0.586 1.00 91.75 90 ASP A O 1
ATOM 714 N N . ALA A 1 91 ? -7.906 -3.121 -1.332 1.00 92.12 91 ALA A N 1
ATOM 715 C CA . ALA A 1 91 ? -8.379 -4.278 -0.579 1.00 92.12 91 ALA A CA 1
ATOM 716 C C . ALA A 1 91 ? -8.377 -4.015 0.936 1.00 92.12 91 ALA A C 1
ATOM 718 O O . ALA A 1 91 ? -9.399 -4.223 1.596 1.00 92.12 91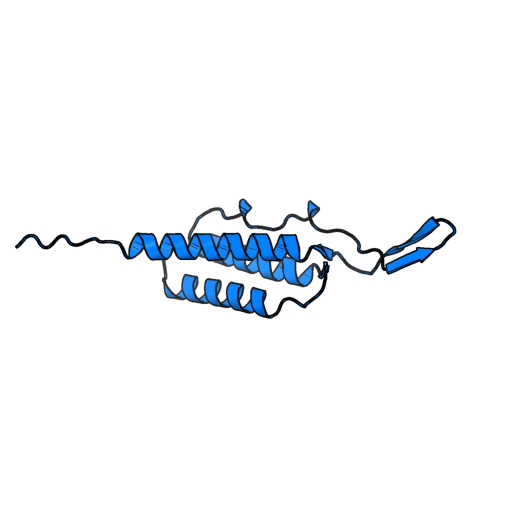 ALA A O 1
ATOM 719 N N . ILE A 1 92 ? -7.276 -3.486 1.488 1.00 90.75 92 ILE A N 1
ATOM 720 C CA . ILE A 1 92 ? -7.184 -3.233 2.932 1.00 90.75 92 ILE A CA 1
ATOM 721 C C . ILE A 1 92 ? -8.096 -2.079 3.384 1.00 90.75 92 ILE A C 1
ATOM 723 O O . ILE A 1 92 ? -8.755 -2.173 4.423 1.00 90.75 92 ILE A O 1
ATOM 727 N N . LEU A 1 93 ? -8.204 -0.999 2.600 1.00 89.38 93 LEU A N 1
ATOM 728 C CA . LEU A 1 93 ? -9.109 0.116 2.914 1.00 89.38 93 LEU A CA 1
ATOM 729 C C . LEU A 1 93 ? -10.579 -0.335 2.882 1.00 89.38 93 LEU A C 1
ATOM 731 O O . LEU A 1 93 ? -11.383 0.069 3.731 1.00 89.38 93 LEU A O 1
ATOM 735 N N . THR A 1 94 ? -10.918 -1.218 1.942 1.00 88.44 94 THR A N 1
ATOM 736 C CA . THR A 1 94 ? -12.248 -1.827 1.828 1.00 88.44 94 THR A CA 1
ATOM 737 C C . THR A 1 94 ? -12.542 -2.734 3.022 1.00 88.44 94 THR A C 1
ATOM 739 O O . THR A 1 94 ? -13.602 -2.605 3.638 1.00 88.44 94 THR A O 1
ATOM 742 N N . TYR A 1 95 ? -11.591 -3.587 3.416 1.00 86.81 95 TYR A N 1
ATOM 743 C CA . TYR A 1 95 ? -11.705 -4.452 4.594 1.00 86.81 95 TYR A CA 1
ATOM 744 C C . TYR A 1 95 ? -12.023 -3.654 5.869 1.00 86.81 95 TYR A C 1
ATOM 746 O O . TYR A 1 95 ? -12.985 -3.962 6.581 1.00 86.81 95 TYR A O 1
ATOM 754 N N . PHE A 1 96 ? -11.300 -2.556 6.118 1.00 82.50 96 PHE A N 1
ATOM 755 C CA . PHE A 1 96 ? -11.580 -1.696 7.274 1.00 82.50 96 PHE A CA 1
ATOM 756 C C . PHE A 1 96 ? -12.931 -0.982 7.187 1.00 82.50 96 PHE A C 1
ATOM 758 O O . PHE A 1 96 ? -13.613 -0.839 8.207 1.00 82.50 96 PHE A O 1
ATOM 765 N N . SER A 1 97 ? -13.354 -0.578 5.988 1.00 80.38 97 SER A N 1
ATOM 766 C CA . SER A 1 97 ? -14.665 0.048 5.775 1.00 80.38 97 SER A CA 1
ATOM 767 C C . SER A 1 97 ? -15.820 -0.914 6.095 1.00 80.38 97 SER A C 1
ATOM 769 O O . SER A 1 97 ? -16.807 -0.523 6.733 1.00 80.38 97 SER A O 1
ATOM 771 N N . PHE A 1 98 ? -15.684 -2.194 5.729 1.00 79.06 98 PHE A N 1
ATOM 772 C CA . PHE A 1 98 ? -16.649 -3.238 6.089 1.00 79.06 98 PHE A CA 1
ATOM 773 C C . PHE A 1 98 ? -16.687 -3.507 7.599 1.00 79.06 98 PHE A C 1
ATOM 775 O O . PHE A 1 98 ? -17.776 -3.609 8.177 1.00 79.06 98 PHE A O 1
ATOM 782 N N . HIS A 1 99 ? -15.528 -3.555 8.260 1.00 70.38 99 HIS A N 1
ATOM 783 C CA . HIS A 1 99 ? -15.458 -3.747 9.711 1.00 70.38 99 HIS A CA 1
ATOM 784 C C . HIS A 1 99 ? -16.098 -2.591 10.498 1.00 70.38 99 HIS A C 1
ATOM 786 O O . HIS A 1 99 ? -16.847 -2.846 11.443 1.00 70.38 99 HIS A O 1
ATOM 792 N N . GLN A 1 100 ? -15.894 -1.332 10.086 1.00 64.62 100 GLN A N 1
ATOM 793 C CA . GLN A 1 100 ? -16.566 -0.184 10.717 1.00 64.62 100 GLN A CA 1
ATOM 794 C C . GLN A 1 100 ? -18.087 -0.214 10.517 1.00 64.62 100 GLN A C 1
ATOM 796 O O . GLN A 1 100 ? -18.848 0.063 11.446 1.00 64.62 100 GLN A O 1
ATOM 801 N N . THR A 1 101 ? -18.549 -0.572 9.316 1.00 59.91 101 THR A N 1
ATOM 802 C CA . THR A 1 101 ? -19.988 -0.634 9.005 1.00 59.91 101 THR A CA 1
ATOM 803 C C . THR A 1 101 ? -20.694 -1.726 9.813 1.00 59.91 101 THR A C 1
ATOM 805 O O . THR A 1 101 ? -21.817 -1.523 10.278 1.00 59.91 101 THR A O 1
ATOM 808 N N . SER A 1 102 ? -20.023 -2.857 10.038 1.00 57.59 102 SER A N 1
ATOM 809 C CA . SER A 1 102 ? -20.557 -3.977 10.823 1.00 57.59 102 SER A CA 1
ATOM 810 C C . SER A 1 102 ? -20.733 -3.626 12.305 1.00 57.59 102 SER A C 1
ATOM 812 O O . SER A 1 102 ? -21.707 -4.056 12.913 1.00 57.59 102 SER A O 1
ATOM 814 N N . GLN A 1 103 ? -19.865 -2.780 12.875 1.00 54.53 103 GLN A N 1
ATOM 815 C CA . GLN A 1 103 ? -20.023 -2.290 14.253 1.00 54.53 103 GLN A CA 1
ATOM 816 C C . GLN A 1 103 ? -21.155 -1.261 14.417 1.00 54.53 103 GLN A C 1
ATOM 818 O O . GLN A 1 103 ? -21.716 -1.147 15.503 1.00 54.53 103 GLN A O 1
ATOM 823 N N . LYS A 1 104 ? -21.525 -0.525 13.359 1.00 53.56 104 LYS A N 1
ATOM 824 C CA . LYS A 1 104 ? -22.605 0.483 13.407 1.00 53.56 104 LYS A CA 1
ATOM 825 C C . LYS A 1 104 ? -24.017 -0.087 13.240 1.00 53.56 104 LYS A C 1
ATOM 827 O O . LYS A 1 104 ? -24.978 0.599 13.576 1.00 53.56 104 LYS A O 1
ATOM 832 N N . ARG A 1 105 ? -24.178 -1.316 12.737 1.00 49.56 105 ARG A N 1
ATOM 833 C CA . ARG A 1 105 ? -25.494 -1.969 12.597 1.00 49.56 105 ARG A CA 1
ATOM 834 C C . ARG A 1 105 ? -25.920 -2.673 13.893 1.00 49.56 105 ARG A C 1
ATOM 836 O O . ARG A 1 105 ? -26.165 -3.872 13.896 1.00 49.56 105 ARG A O 1
ATOM 8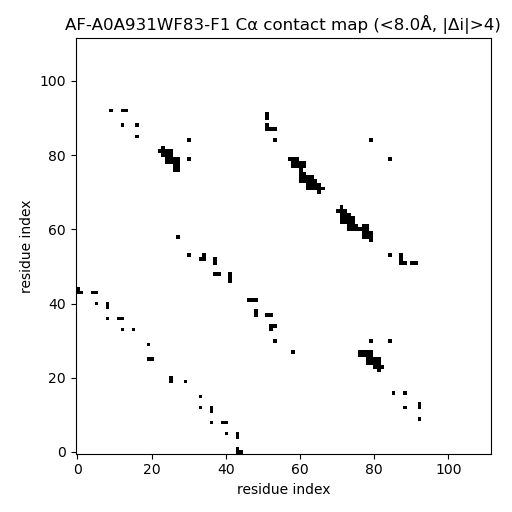43 N N . GLN A 1 106 ? -26.085 -1.927 14.983 1.00 51.41 106 GLN A N 1
ATOM 844 C CA . GLN A 1 106 ? -27.110 -2.297 15.963 1.00 51.41 106 GLN A CA 1
ATOM 845 C C . GLN A 1 106 ? -28.430 -1.743 15.428 1.00 51.41 106 GLN A C 1
ATOM 847 O O . GLN A 1 106 ? -28.769 -0.584 15.642 1.00 51.41 106 GLN A O 1
ATOM 852 N N . ILE A 1 107 ? -29.130 -2.553 14.630 1.00 55.69 107 ILE A N 1
ATOM 853 C CA . ILE A 1 107 ? -30.490 -2.246 14.187 1.00 55.69 107 ILE A CA 1
ATOM 854 C C . ILE A 1 107 ? -31.375 -2.383 15.429 1.00 55.69 107 ILE A C 1
ATOM 856 O O . ILE A 1 107 ? -31.819 -3.478 15.769 1.00 55.69 107 ILE A O 1
ATOM 860 N N . GLY A 1 108 ? -31.557 -1.277 16.148 1.00 54.62 108 GLY A N 1
ATOM 861 C CA . GLY A 1 108 ? -32.610 -1.141 17.141 1.00 54.62 108 GLY A CA 1
ATOM 862 C C . GLY A 1 108 ? -33.944 -1.179 16.412 1.00 54.62 108 GLY A C 1
ATOM 863 O O . GLY A 1 108 ? -34.346 -0.197 15.795 1.00 54.62 108 GLY A O 1
ATOM 864 N N . PHE A 1 109 ? -34.604 -2.333 16.430 1.00 60.28 109 PHE A N 1
ATOM 865 C CA . PHE A 1 109 ? -36.041 -2.376 16.218 1.00 60.28 109 PHE A CA 1
ATOM 866 C C . PHE A 1 109 ? -36.685 -1.910 17.524 1.00 60.28 109 PHE A C 1
ATOM 868 O O . PHE A 1 109 ? -36.954 -2.726 18.403 1.00 60.28 109 PHE A O 1
ATOM 875 N N . ASP A 1 110 ? -36.893 -0.601 17.664 1.00 58.91 110 ASP A N 1
ATOM 876 C CA . ASP A 1 110 ? -37.944 -0.108 18.552 1.00 58.91 110 ASP A CA 1
ATOM 877 C C . ASP A 1 110 ? -39.274 -0.532 17.919 1.00 58.91 110 ASP A C 1
ATOM 879 O O . ASP A 1 110 ? -39.717 0.019 16.908 1.00 58.91 110 ASP A O 1
ATOM 883 N N . LEU A 1 111 ? -39.850 -1.609 18.454 1.00 46.81 111 LEU A N 1
ATOM 884 C CA . LEU A 1 111 ? -41.234 -1.979 18.189 1.00 46.81 111 LEU A CA 1
ATOM 885 C C . LEU A 1 111 ? -42.144 -0.961 18.904 1.00 46.81 111 LEU A C 1
ATOM 887 O O . LEU A 1 111 ? -4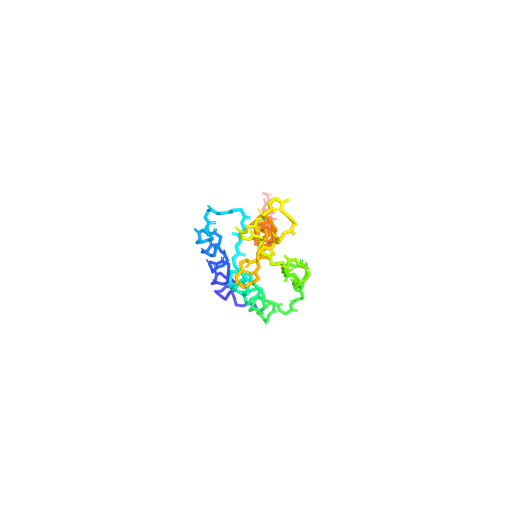1.878 -0.667 20.071 1.00 46.81 111 LEU A O 1
ATOM 891 N N . PRO A 1 112 ? -43.171 -0.415 18.223 1.00 61.12 112 PRO A N 1
ATOM 892 C CA . PRO A 1 112 ? -44.142 0.496 18.829 1.00 61.12 112 PRO A CA 1
ATOM 893 C C . PRO A 1 112 ? -45.018 -0.180 19.890 1.00 61.12 112 PRO A C 1
ATOM 895 O O . PRO A 1 112 ? -45.246 -1.409 19.789 1.00 61.12 112 PRO A O 1
#

Sequence (112 aa):
MNPDEIARSYSLLSSLKNNIPNAFEVEERWVSQYNAAIEKIEKVIGADLSEFKILSSDLYRSVSSSSFNGDVSYSPGLWCEKSVLMHKLDAILTYFSFHQTSQKRQIGFDLP

Radius of gyration: 19.09 Å; Cα contacts (8 Å, |Δi|>4): 97; chains: 1; bounding box: 66×22×51 Å

Nearest PDB structures (foldseek):
  7qfu-assembly1_A  TM=2.196E-01  e=2.647E+00  Enterococcus faecalis
  3vwo-assembly1_A  TM=2.292E-01  e=6.575E+00  Sphingomonas sp. A1
  7xl6-assembly1_A  TM=2.185E-01  e=6.575E+00  Homo sapiens
  8ieq-assembly1_C  TM=2.101E-01  e=9.712E+00  Homo sapiens